Protein AF-A0A957RNJ5-F1 (afdb_monomer)

Secondary structure (DSSP, 8-state):
------------SS-PPPPP--THIIIIIGGG--SHHHHHHHHHHHHHHHH--SS-----HHHHHH---

Mean predicted aligned error: 6.77 Å

Sequence (69 aa):
MPMQPAGFVGFPDAKMKPVKIPDFFFTDLLPQIDDLAELKLTLHCFWLLNEQDGQLKYLRGAELRADEI

Foldseek 3Di:
DDDDDPPCPDDDPDDDDDQDDDPCCVVPVVVVDPDPVVVVVVVVLSVQQSVDDDDDGDDDPVVVVVDPD

pLDDT: mean 88.41, std 11.45, range [49.12, 97.94]

Structure (mmCIF, N/CA/C/O backbone):
data_AF-A0A957RNJ5-F1
#
_entry.id   AF-A0A957RN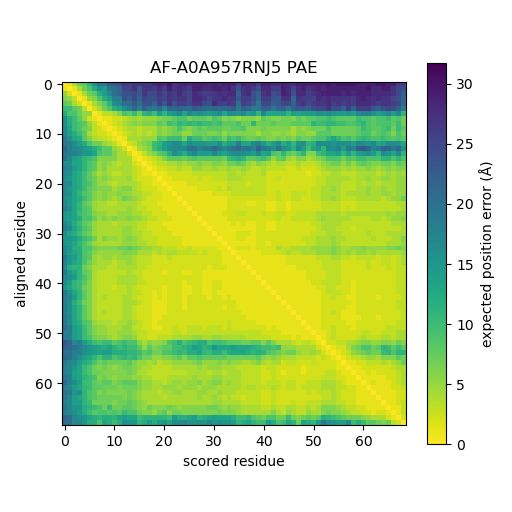J5-F1
#
loop_
_atom_site.group_PDB
_atom_site.id
_atom_site.type_symbol
_atom_site.label_atom_id
_atom_site.label_alt_id
_atom_site.label_comp_id
_atom_site.label_asym_id
_atom_site.label_entity_id
_atom_site.label_seq_id
_atom_site.pdbx_PDB_ins_code
_atom_site.Cartn_x
_atom_site.Cartn_y
_atom_site.Cartn_z
_atom_site.occupancy
_atom_site.B_iso_or_equiv
_atom_site.auth_seq_id
_atom_site.auth_comp_id
_atom_site.auth_asym_id
_atom_site.auth_atom_id
_atom_site.pdbx_PDB_model_num
ATOM 1 N N . MET A 1 1 ? -6.914 -9.898 -39.209 1.00 49.12 1 MET A N 1
ATOM 2 C CA . MET A 1 1 ? -6.239 -8.776 -38.522 1.00 49.12 1 MET A CA 1
ATOM 3 C C . MET A 1 1 ? -6.287 -9.084 -37.033 1.00 49.12 1 MET A C 1
ATOM 5 O O . MET A 1 1 ? -7.392 -9.337 -36.566 1.00 49.12 1 MET A O 1
ATOM 9 N N . PRO A 1 2 ? -5.163 -9.201 -36.308 1.00 53.31 2 PRO A N 1
ATOM 10 C CA . PRO A 1 2 ? -5.219 -9.509 -34.881 1.00 53.31 2 PRO A CA 1
ATOM 11 C C . PRO A 1 2 ? -5.721 -8.286 -34.095 1.00 53.31 2 PRO A C 1
ATOM 13 O O . PRO A 1 2 ? -5.211 -7.182 -34.279 1.00 53.31 2 PRO A O 1
ATOM 16 N N . MET A 1 3 ? -6.734 -8.487 -33.245 1.00 57.22 3 MET A N 1
ATOM 17 C CA . MET A 1 3 ? -7.163 -7.521 -32.228 1.00 57.22 3 MET A CA 1
ATOM 18 C C . MET A 1 3 ? -6.011 -7.326 -31.239 1.00 57.22 3 MET A C 1
ATOM 20 O O . MET A 1 3 ? -5.638 -8.261 -30.532 1.00 57.22 3 MET A O 1
ATOM 24 N N . GLN A 1 4 ? -5.424 -6.131 -31.207 1.00 61.22 4 GLN A N 1
ATOM 25 C CA . GLN A 1 4 ? -4.532 -5.733 -30.121 1.00 61.22 4 GLN A CA 1
ATOM 26 C C . GLN A 1 4 ? -5.350 -5.672 -28.821 1.00 61.22 4 GLN A C 1
ATOM 28 O O . GLN A 1 4 ? -6.474 -5.160 -28.855 1.00 61.22 4 GLN A O 1
ATOM 33 N N . PRO A 1 5 ? -4.832 -6.164 -27.680 1.00 58.62 5 PRO A N 1
ATOM 34 C CA . PRO A 1 5 ? -5.439 -5.842 -26.398 1.00 58.62 5 PRO A CA 1
ATOM 35 C C . PRO A 1 5 ? -5.393 -4.319 -26.257 1.00 58.62 5 PRO A C 1
ATOM 37 O O . PRO A 1 5 ? -4.359 -3.707 -26.529 1.00 58.62 5 PRO A O 1
ATOM 40 N N . ALA A 1 6 ? -6.520 -3.701 -25.908 1.00 71.94 6 ALA A N 1
ATOM 41 C CA . ALA A 1 6 ? -6.566 -2.270 -25.650 1.00 71.94 6 ALA A CA 1
ATOM 42 C C . ALA A 1 6 ? -5.481 -1.938 -24.613 1.00 71.94 6 ALA A C 1
ATOM 44 O O . ALA A 1 6 ? -5.522 -2.434 -23.488 1.00 71.94 6 ALA A O 1
ATOM 45 N N . GLY A 1 7 ? -4.460 -1.183 -25.025 1.00 79.31 7 GLY A N 1
ATOM 46 C CA . GLY A 1 7 ? -3.392 -0.755 -24.127 1.00 79.31 7 GLY A CA 1
ATOM 47 C C . GLY A 1 7 ? -3.961 0.086 -22.986 1.00 79.31 7 GLY A C 1
ATOM 48 O O . GLY A 1 7 ? -5.0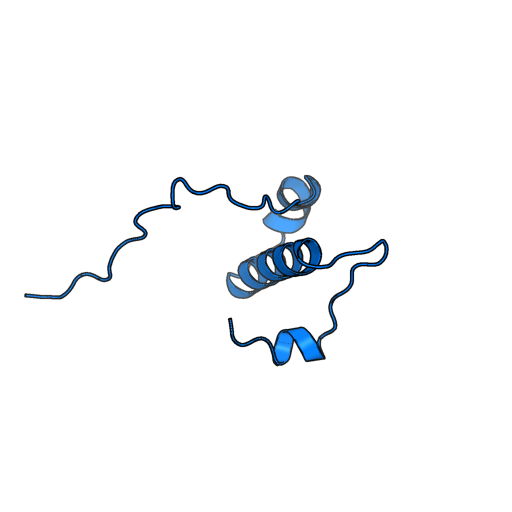50 0.648 -23.103 1.00 79.31 7 GLY A O 1
ATOM 49 N N . PHE A 1 8 ? -3.229 0.185 -21.878 1.00 85.44 8 PHE A N 1
ATOM 50 C CA . PHE A 1 8 ? -3.603 1.094 -20.799 1.00 85.44 8 PHE A CA 1
ATOM 51 C C . PHE A 1 8 ? -3.643 2.532 -21.337 1.00 85.44 8 PHE A C 1
ATOM 53 O O . PHE A 1 8 ? -2.609 3.110 -21.664 1.00 85.44 8 PHE A O 1
ATOM 60 N N . VAL A 1 9 ? -4.847 3.093 -21.458 1.00 86.19 9 VAL A N 1
ATOM 61 C CA . VAL A 1 9 ? -5.088 4.429 -22.036 1.00 86.19 9 VAL A CA 1
ATOM 62 C C . VAL A 1 9 ? -4.835 5.569 -21.045 1.00 86.19 9 VAL A C 1
ATOM 64 O O . VAL A 1 9 ? -5.012 6.734 -21.390 1.00 86.19 9 VAL A O 1
ATOM 67 N N . GLY A 1 10 ? -4.41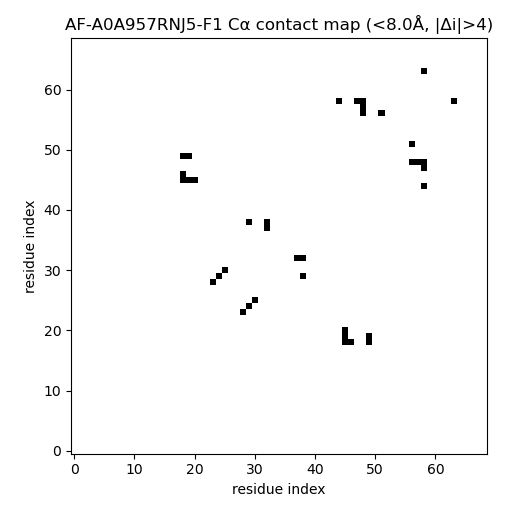0 5.241 -19.824 1.00 85.19 10 GLY A N 1
ATOM 68 C CA . GLY A 1 10 ? -4.218 6.193 -18.741 1.00 85.19 10 GLY A CA 1
ATOM 69 C C . GLY A 1 10 ? -5.391 6.237 -17.767 1.00 85.19 10 GLY A C 1
ATOM 70 O O . GLY A 1 10 ? -6.308 5.415 -17.791 1.00 85.19 10 GLY A O 1
ATOM 71 N N . PHE A 1 11 ? -5.318 7.217 -16.877 1.00 84.94 11 PHE A N 1
ATOM 72 C CA . PHE A 1 11 ? -6.293 7.476 -15.829 1.00 84.94 11 PHE A CA 1
ATOM 73 C C . PHE A 1 11 ? -7.253 8.596 -16.263 1.00 84.94 11 PHE A C 1
ATOM 75 O O . PHE A 1 11 ? -6.805 9.542 -16.910 1.00 84.94 11 PHE A O 1
ATOM 82 N N . PRO A 1 12 ? -8.557 8.525 -15.936 1.00 83.94 12 PRO A N 1
ATOM 83 C CA . PRO A 1 12 ? -9.494 9.603 -16.250 1.00 83.94 12 PRO A CA 1
ATOM 84 C C . PRO A 1 12 ? -9.120 10.912 -15.536 1.00 83.94 12 PRO A C 1
ATOM 86 O O . PRO A 1 12 ? -8.728 10.884 -14.374 1.00 83.94 12 PRO A O 1
ATOM 89 N N . ASP A 1 13 ? -9.374 12.058 -16.180 1.00 75.50 13 ASP A N 1
ATOM 90 C CA . ASP A 1 13 ? -9.242 13.428 -15.627 1.00 75.50 13 ASP A CA 1
ATOM 91 C C . ASP A 1 13 ? -10.190 13.726 -14.433 1.00 75.50 13 ASP A C 1
ATOM 93 O O . ASP A 1 13 ? -10.329 14.858 -13.966 1.00 75.50 13 ASP A O 1
ATOM 97 N N . ALA A 1 14 ? -10.891 12.708 -13.928 1.00 79.31 14 ALA A N 1
ATOM 98 C CA . ALA A 1 14 ? -11.790 12.816 -12.791 1.00 79.31 14 ALA A CA 1
ATOM 99 C C . ALA A 1 14 ? -11.014 13.000 -11.475 1.00 79.31 14 ALA A C 1
ATOM 101 O O . ALA A 1 14 ? -9.884 12.541 -11.319 1.00 79.31 14 ALA A O 1
ATOM 102 N N . LYS A 1 15 ? -11.657 13.622 -10.476 1.00 76.88 15 LYS A N 1
ATOM 103 C CA . LYS A 1 15 ? -11.108 13.720 -9.114 1.00 76.88 15 LYS A CA 1
ATOM 104 C C . LYS A 1 15 ? -10.932 12.321 -8.519 1.00 76.88 15 LYS A C 1
ATOM 106 O O . LYS A 1 15 ? -11.892 11.729 -8.032 1.00 76.88 15 LYS A O 1
ATOM 111 N N . MET A 1 16 ? -9.706 11.810 -8.549 1.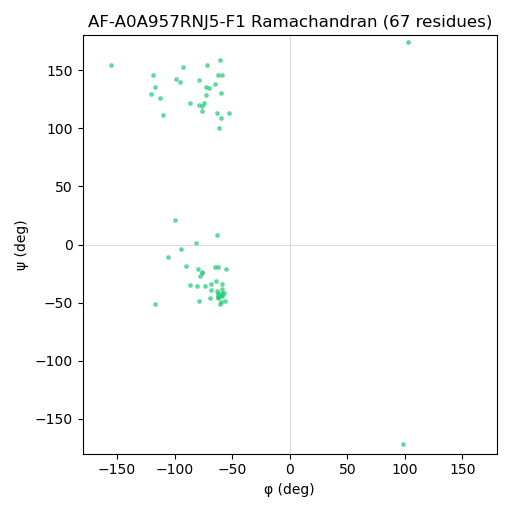00 82.12 16 MET A N 1
ATOM 112 C CA . MET A 1 16 ? -9.348 10.540 -7.926 1.00 82.12 16 MET A CA 1
ATOM 113 C C . MET A 1 16 ? -9.174 10.695 -6.421 1.00 82.12 16 MET A C 1
ATOM 115 O O . MET A 1 16 ? -8.620 11.688 -5.944 1.00 82.12 16 MET A O 1
ATOM 119 N N . LYS A 1 17 ? -9.619 9.686 -5.670 1.00 85.94 17 LYS A N 1
ATOM 120 C CA . LYS A 1 17 ? -9.330 9.585 -4.241 1.00 85.94 17 LYS A CA 1
ATOM 121 C C . LYS A 1 17 ? -7.876 9.117 -4.079 1.00 85.94 17 LYS A C 1
ATOM 123 O O . LYS A 1 17 ? -7.544 8.036 -4.563 1.00 85.94 17 LYS A O 1
ATOM 128 N N . PRO A 1 18 ? -6.995 9.907 -3.442 1.00 88.88 18 PRO A N 1
ATOM 129 C CA . PRO A 1 18 ? -5.612 9.500 -3.251 1.00 88.88 18 PRO A CA 1
ATOM 130 C C . PRO A 1 18 ? -5.533 8.357 -2.236 1.00 88.88 18 PRO A C 1
ATOM 132 O O . PRO A 1 18 ? -6.131 8.429 -1.161 1.00 88.88 18 PRO A O 1
ATOM 135 N N . VAL A 1 19 ? -4.747 7.332 -2.559 1.00 92.50 19 VAL A N 1
ATOM 136 C CA . VAL A 1 19 ? -4.373 6.279 -1.611 1.00 92.50 19 VAL A CA 1
ATOM 137 C C . VAL A 1 19 ? -3.141 6.749 -0.851 1.00 92.50 19 VAL A C 1
ATOM 139 O O . VAL A 1 19 ? -2.112 7.061 -1.449 1.00 92.50 19 VAL A O 1
ATOM 142 N N . LYS A 1 20 ? -3.236 6.816 0.476 1.00 91.75 20 LYS A N 1
ATOM 143 C CA . LYS A 1 20 ? -2.088 7.120 1.329 1.00 91.75 20 LYS A CA 1
ATOM 144 C C . LYS A 1 20 ? -1.249 5.860 1.488 1.00 91.75 20 LYS A C 1
ATOM 146 O O . LYS A 1 20 ? -1.745 4.862 2.010 1.00 91.75 20 LYS A O 1
ATOM 151 N N . ILE A 1 21 ? 0.007 5.941 1.067 1.00 94.88 21 ILE A N 1
ATOM 152 C CA . ILE A 1 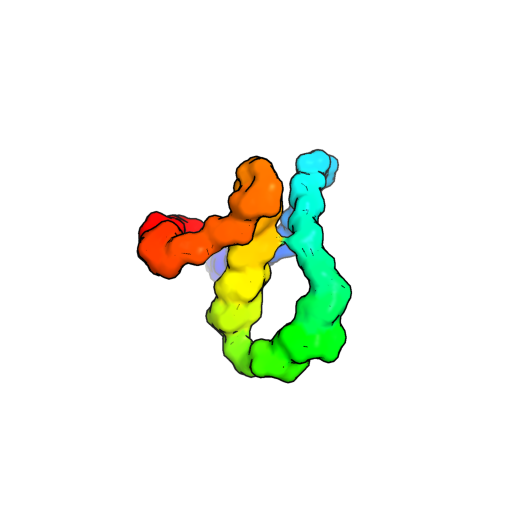21 ? 1.008 4.884 1.202 1.00 94.88 21 ILE A CA 1
ATOM 153 C C . ILE A 1 21 ? 2.168 5.460 2.030 1.00 94.88 21 ILE A C 1
ATOM 155 O O . ILE A 1 21 ? 2.621 6.563 1.711 1.00 94.88 21 ILE A O 1
ATOM 159 N N . PRO A 1 22 ? 2.626 4.780 3.099 1.00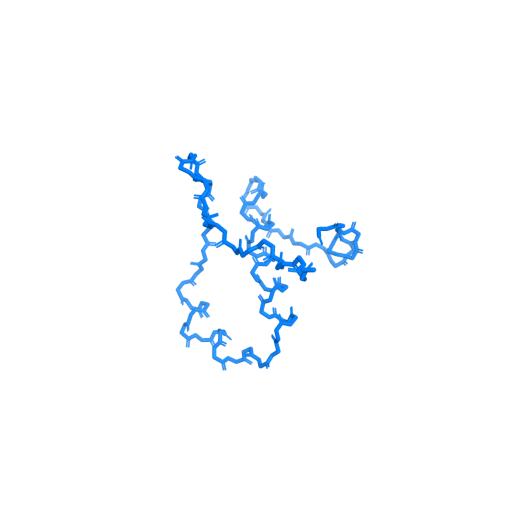 93.88 22 PRO A N 1
ATOM 160 C CA . PRO A 1 22 ? 3.801 5.206 3.858 1.00 93.88 22 PRO A CA 1
ATOM 161 C C . PRO A 1 22 ? 5.049 5.276 2.973 1.00 93.88 22 PRO A C 1
ATOM 163 O O . PRO A 1 22 ? 5.232 4.440 2.096 1.00 93.88 22 PRO A O 1
ATOM 166 N N . ASP A 1 23 ? 5.943 6.222 3.232 1.00 96.75 23 ASP A N 1
ATOM 167 C CA . ASP A 1 23 ? 7.231 6.346 2.537 1.00 96.75 23 ASP A CA 1
ATOM 168 C C . ASP A 1 23 ? 8.101 5.087 2.686 1.00 96.75 23 ASP A C 1
ATOM 170 O O . ASP A 1 23 ? 8.6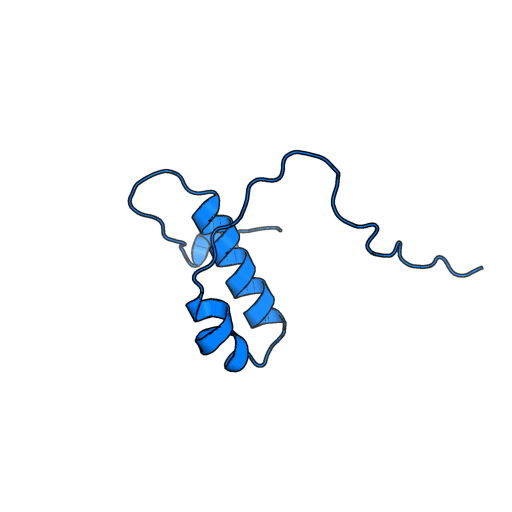70 4.618 1.699 1.00 96.75 23 ASP A O 1
ATOM 174 N N . PHE A 1 24 ? 8.074 4.464 3.869 1.00 97.12 24 PHE A N 1
ATOM 175 C CA . PHE 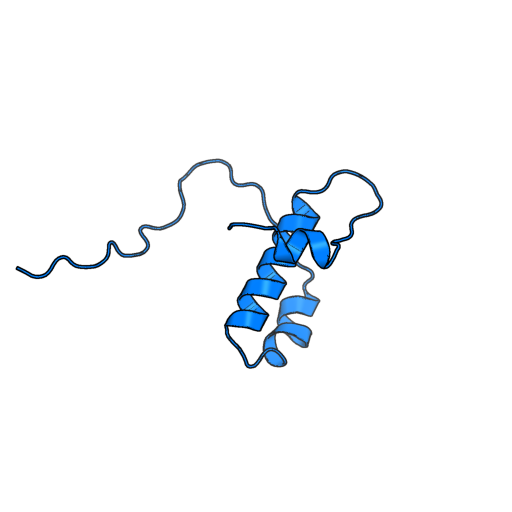A 1 24 ? 8.711 3.172 4.152 1.00 97.12 24 PHE A CA 1
ATOM 176 C C . PHE A 1 24 ? 8.270 2.032 3.220 1.00 97.12 24 PHE A C 1
ATOM 178 O O . PHE A 1 24 ? 8.994 1.047 3.068 1.00 97.12 24 PHE A O 1
ATOM 185 N N . PHE A 1 25 ? 7.110 2.141 2.555 1.00 96.81 25 PHE A N 1
ATOM 186 C CA . PHE A 1 25 ? 6.757 1.182 1.509 1.00 96.81 25 PHE A CA 1
ATOM 187 C C . PHE A 1 25 ? 7.803 1.182 0.395 1.00 96.81 25 PHE A C 1
ATOM 189 O O . PHE A 1 25 ? 8.209 0.118 -0.043 1.00 96.81 25 PHE A O 1
ATOM 196 N N . PHE A 1 26 ? 8.257 2.352 -0.051 1.00 96.81 26 PHE A N 1
ATOM 197 C CA . PHE A 1 26 ? 9.158 2.465 -1.196 1.00 96.81 26 PHE A CA 1
ATOM 198 C C . PHE A 1 26 ? 10.614 2.175 -0.833 1.00 96.81 26 PHE A C 1
ATOM 200 O O . PHE A 1 26 ? 11.341 1.621 -1.655 1.00 96.81 26 PHE A O 1
ATOM 207 N N . THR A 1 27 ? 11.045 2.562 0.369 1.00 97.81 27 THR A N 1
ATOM 208 C CA . THR A 1 27 ? 12.443 2.428 0.802 1.00 97.81 27 THR A CA 1
ATOM 209 C C . THR A 1 27 ? 12.755 1.067 1.409 1.00 97.81 27 THR A C 1
ATOM 211 O O . THR A 1 27 ? 13.856 0.564 1.200 1.00 97.81 27 THR A O 1
ATOM 214 N N . ASP A 1 28 ? 11.800 0.458 2.118 1.00 97.44 28 ASP A N 1
ATOM 215 C CA . ASP A 1 28 ? 12.058 -0.733 2.931 1.00 97.44 28 ASP A CA 1
ATOM 216 C C . ASP A 1 28 ? 11.276 -1.948 2.439 1.00 97.44 28 ASP A C 1
ATOM 218 O O . ASP A 1 28 ? 11.870 -3.003 2.224 1.00 97.44 28 ASP A O 1
ATOM 222 N N . LEU A 1 29 ? 9.957 -1.826 2.247 1.00 96.88 29 LEU A N 1
ATOM 223 C CA . LEU A 1 29 ? 9.114 -2.983 1.921 1.00 96.88 29 LEU A CA 1
ATOM 224 C C . LEU A 1 29 ? 9.216 -3.392 0.445 1.00 96.88 29 LEU A C 1
ATOM 226 O O . LEU A 1 29 ? 9.425 -4.561 0.148 1.00 96.88 29 LEU A O 1
ATOM 230 N N . LEU A 1 30 ? 9.103 -2.442 -0.484 1.00 97.62 30 LEU A N 1
ATOM 231 C CA . LEU A 1 30 ? 9.103 -2.696 -1.925 1.00 97.62 30 LEU A CA 1
ATOM 232 C C . LEU A 1 30 ? 10.365 -3.434 -2.410 1.00 97.62 30 LEU A C 1
ATOM 234 O O . LEU A 1 30 ? 10.203 -4.364 -3.193 1.00 97.62 30 LEU A O 1
ATOM 238 N N . PRO A 1 31 ? 11.594 -3.116 -1.951 1.00 97.75 31 PRO A N 1
ATOM 239 C CA . PRO A 1 31 ? 12.789 -3.873 -2.334 1.00 97.75 31 PRO A CA 1
ATOM 240 C C . PRO A 1 31 ? 12.811 -5.332 -1.856 1.00 97.75 31 PRO A C 1
ATOM 242 O O . PRO A 1 31 ? 13.603 -6.116 -2.373 1.00 97.75 31 PRO A O 1
ATOM 245 N N . GLN A 1 32 ? 12.000 -5.683 -0.854 1.00 97.94 32 GLN A N 1
ATOM 246 C CA . GLN A 1 32 ? 11.899 -7.047 -0.325 1.00 97.94 32 GLN A CA 1
ATOM 247 C C . GLN A 1 32 ? 10.836 -7.883 -1.046 1.00 97.94 32 GLN A C 1
ATOM 249 O O . GLN A 1 32 ? 10.877 -9.104 -0.942 1.00 97.94 32 GLN A O 1
ATOM 254 N N . ILE A 1 33 ? 9.900 -7.245 -1.758 1.00 97.81 33 ILE A N 1
ATOM 255 C CA . ILE A 1 33 ? 8.862 -7.933 -2.529 1.00 97.81 33 ILE A CA 1
ATOM 256 C C . ILE A 1 33 ? 9.488 -8.478 -3.816 1.00 97.81 33 ILE A C 1
ATOM 258 O O . ILE A 1 33 ? 9.913 -7.707 -4.680 1.00 97.81 33 ILE A O 1
ATOM 262 N N . ASP A 1 34 ? 9.526 -9.800 -3.956 1.00 97.00 34 ASP A N 1
ATOM 263 C CA . ASP A 1 34 ? 10.147 -10.501 -5.085 1.00 97.00 34 ASP A CA 1
ATOM 264 C C . ASP A 1 34 ? 9.133 -11.103 -6.073 1.00 97.00 34 ASP A C 1
ATOM 266 O O . ASP A 1 34 ? 9.509 -11.476 -7.188 1.00 97.00 34 ASP A O 1
ATOM 270 N N . ASP A 1 35 ? 7.847 -11.127 -5.711 1.00 97.44 35 ASP A N 1
ATOM 271 C CA . ASP A 1 35 ? 6.766 -11.644 -6.545 1.00 97.44 35 ASP A CA 1
ATOM 272 C C . ASP A 1 35 ? 5.694 -10.596 -6.894 1.00 97.44 35 ASP A C 1
ATOM 274 O O . ASP A 1 35 ? 5.320 -9.705 -6.122 1.00 97.44 35 ASP A O 1
ATOM 278 N N . LEU A 1 36 ? 5.147 -10.721 -8.105 1.00 96.94 36 LEU A N 1
ATOM 279 C CA . LEU A 1 36 ? 4.136 -9.798 -8.611 1.00 96.94 36 LEU A CA 1
ATOM 280 C C . LEU A 1 36 ? 2.798 -9.925 -7.867 1.00 96.94 36 LEU A C 1
ATOM 282 O O . LEU A 1 36 ? 2.082 -8.927 -7.739 1.00 96.94 36 LEU A O 1
ATOM 286 N N . ALA A 1 37 ? 2.420 -11.124 -7.418 1.00 95.44 37 ALA A N 1
ATOM 287 C CA . ALA A 1 37 ? 1.192 -11.318 -6.659 1.00 95.44 37 ALA A CA 1
ATOM 288 C C . ALA A 1 37 ? 1.303 -10.664 -5.278 1.00 95.44 37 ALA A C 1
ATOM 290 O O . ALA A 1 37 ? 0.352 -10.006 -4.854 1.00 95.44 37 ALA A O 1
ATOM 291 N N . GLU A 1 38 ? 2.468 -10.756 -4.632 1.00 96.75 38 GLU A N 1
ATOM 292 C CA . GLU A 1 38 ? 2.744 -10.047 -3.380 1.00 96.75 38 GLU A CA 1
ATOM 293 C C . GLU A 1 38 ? 2.615 -8.533 -3.551 1.00 96.75 38 GLU A C 1
ATOM 295 O O . GLU A 1 38 ? 1.855 -7.898 -2.820 1.00 96.75 38 GLU A O 1
ATOM 300 N N . LEU A 1 39 ? 3.250 -7.958 -4.580 1.00 97.62 39 LEU A N 1
ATOM 301 C CA . LEU A 1 39 ? 3.162 -6.521 -4.853 1.00 97.62 39 LEU A CA 1
ATOM 302 C C . LEU A 1 39 ? 1.712 -6.057 -5.032 1.00 97.62 39 LEU A C 1
ATOM 304 O O . LEU A 1 39 ? 1.284 -5.067 -4.431 1.00 97.62 39 LEU A O 1
ATOM 308 N N . LYS A 1 40 ? 0.943 -6.772 -5.859 1.00 96.00 40 LYS A N 1
ATOM 309 C CA . LYS A 1 40 ? -0.466 -6.447 -6.114 1.00 96.00 40 LYS A CA 1
ATOM 310 C C . LYS A 1 40 ? -1.298 -6.554 -4.842 1.00 96.00 40 LYS A C 1
ATOM 312 O O . LYS A 1 40 ? -2.073 -5.644 -4.563 1.00 96.00 40 LYS A O 1
ATOM 317 N N . LEU A 1 41 ? -1.112 -7.619 -4.062 1.00 95.62 41 LEU A N 1
ATOM 318 C CA . LEU A 1 41 ? -1.826 -7.825 -2.806 1.00 95.62 41 LEU A CA 1
ATOM 319 C C . LEU A 1 41 ? -1.505 -6.724 -1.787 1.00 95.62 41 LEU A C 1
ATOM 321 O O . LEU A 1 41 ? -2.413 -6.199 -1.149 1.00 95.62 41 LEU A O 1
ATOM 325 N N . THR A 1 42 ? -0.239 -6.330 -1.645 1.00 96.12 42 THR A N 1
ATOM 326 C CA . THR A 1 42 ? 0.161 -5.248 -0.734 1.00 96.12 42 THR A CA 1
ATOM 327 C C . THR A 1 42 ? -0.475 -3.914 -1.130 1.00 96.12 42 THR A C 1
ATOM 329 O O . THR A 1 42 ? -1.034 -3.223 -0.275 1.00 96.12 42 THR A O 1
ATOM 332 N N . LEU A 1 43 ? -0.446 -3.560 -2.419 1.00 96.06 43 LEU A N 1
ATOM 333 C CA . LEU A 1 43 ? -1.093 -2.343 -2.923 1.00 96.06 43 LEU A CA 1
ATOM 334 C C . LEU A 1 43 ? -2.612 -2.384 -2.730 1.00 96.06 43 LEU A C 1
ATOM 336 O O . LEU A 1 43 ? -3.208 -1.383 -2.326 1.00 96.06 43 LEU A O 1
ATOM 340 N N . HIS A 1 44 ? -3.223 -3.548 -2.954 1.00 95.38 44 HIS A N 1
ATOM 341 C CA . HIS A 1 44 ? -4.648 -3.759 -2.728 1.00 95.38 44 HIS A CA 1
ATOM 342 C C . HIS A 1 44 ? -5.031 -3.549 -1.262 1.00 95.38 44 HIS A C 1
ATOM 344 O O . HIS A 1 44 ? -5.970 -2.819 -0.949 1.00 95.38 44 HIS A O 1
ATOM 350 N N . CYS A 1 45 ? -4.235 -4.091 -0.340 1.00 95.12 45 CYS A N 1
ATOM 351 C CA . CYS A 1 45 ? -4.418 -3.871 1.090 1.00 95.12 45 CYS A CA 1
ATOM 352 C C . CYS A 1 45 ? -4.351 -2.379 1.458 1.00 95.12 45 CYS A C 1
ATOM 354 O O . CYS A 1 45 ? -5.189 -1.903 2.226 1.00 95.12 45 CYS A O 1
ATOM 356 N N . PHE A 1 46 ? -3.405 -1.610 0.904 1.00 95.50 46 PHE A N 1
ATOM 357 C CA . PHE A 1 46 ? -3.369 -0.161 1.137 1.00 95.50 46 PHE A CA 1
ATOM 358 C C . PHE A 1 46 ? -4.620 0.537 0.616 1.00 95.50 46 PHE A C 1
ATOM 360 O O . PHE A 1 46 ? -5.155 1.413 1.300 1.00 95.50 46 PHE A O 1
ATOM 367 N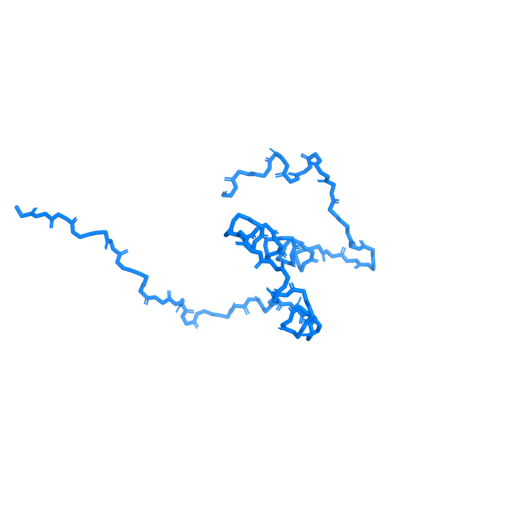 N . TRP A 1 47 ? -5.098 0.153 -0.566 1.00 94.38 47 TRP A N 1
ATOM 368 C CA . TRP A 1 47 ? -6.324 0.702 -1.130 1.00 94.38 47 TRP A CA 1
ATOM 369 C C . TRP A 1 47 ? -7.534 0.416 -0.227 1.00 94.38 47 TRP A C 1
ATOM 371 O O . TRP A 1 47 ? -8.188 1.362 0.212 1.00 94.38 47 TRP A O 1
ATOM 381 N N . LEU A 1 48 ? -7.751 -0.840 0.180 1.00 94.44 48 LEU A N 1
ATOM 382 C CA . LEU A 1 48 ? -8.850 -1.224 1.076 1.00 94.44 48 LEU A CA 1
ATOM 383 C C . LEU A 1 48 ? -8.799 -0.489 2.425 1.00 94.44 48 LEU A C 1
ATOM 385 O O . LEU A 1 48 ? -9.816 -0.000 2.914 1.00 94.44 48 LEU A O 1
ATOM 389 N N . LEU A 1 49 ? -7.612 -0.334 3.021 1.00 94.31 49 LEU A N 1
ATOM 390 C CA . LEU A 1 49 ? -7.449 0.436 4.261 1.00 94.31 49 LEU A CA 1
ATOM 391 C C . LEU A 1 49 ? -7.784 1.926 4.074 1.00 94.31 49 LEU A C 1
ATOM 393 O O . LEU A 1 49 ? -8.249 2.583 5.011 1.00 94.31 49 LEU A O 1
ATOM 397 N N . ASN A 1 50 ? -7.555 2.491 2.887 1.00 93.19 50 ASN A N 1
ATOM 398 C CA . ASN A 1 50 ? -7.932 3.870 2.566 1.00 93.19 50 ASN A CA 1
ATOM 399 C C . ASN A 1 50 ? -9.440 4.025 2.295 1.00 93.19 50 ASN A C 1
ATOM 401 O O . ASN A 1 50 ? -9.975 5.120 2.501 1.00 93.19 50 ASN A O 1
ATOM 405 N N . GLU A 1 51 ? -10.130 2.951 1.908 1.00 92.25 51 GLU A N 1
ATOM 406 C CA . GLU A 1 51 ? -11.593 2.919 1.787 1.00 92.25 51 GLU A CA 1
ATOM 407 C C . GLU A 1 51 ? -12.313 2.818 3.133 1.00 92.25 51 GLU A C 1
ATOM 409 O O . GLU A 1 51 ? -13.439 3.286 3.250 1.00 92.25 51 GLU A O 1
ATOM 414 N N . GLN A 1 52 ? -11.660 2.293 4.171 1.00 92.69 52 GLN A N 1
ATOM 415 C CA . GLN A 1 52 ? -12.251 2.238 5.507 1.00 92.69 52 GLN A CA 1
ATOM 416 C C . GLN A 1 52 ? -12.320 3.613 6.185 1.00 92.69 52 GLN A C 1
ATOM 418 O O . GLN A 1 52 ? -11.335 4.363 6.234 1.00 92.69 52 GLN A O 1
ATOM 423 N N . ASP A 1 53 ? -13.466 3.894 6.801 1.00 85.81 53 ASP A N 1
ATOM 424 C CA . ASP A 1 53 ? -13.679 5.029 7.696 1.00 85.81 53 ASP A CA 1
ATOM 425 C C . ASP A 1 53 ? -13.425 4.648 9.163 1.00 85.81 53 ASP A C 1
ATOM 427 O O . ASP A 1 53 ? -13.592 3.502 9.576 1.00 85.81 53 ASP A O 1
ATOM 431 N N . GLY A 1 54 ? -13.042 5.634 9.977 1.00 84.31 54 GLY A N 1
ATOM 432 C CA . GLY A 1 54 ? -12.816 5.457 11.414 1.00 84.31 54 GLY A CA 1
ATOM 433 C C . GLY A 1 54 ? -11.345 5.361 11.829 1.00 84.31 54 GLY A C 1
ATOM 434 O O . GLY A 1 54 ? -10.425 5.386 11.011 1.00 84.31 54 GLY A O 1
ATOM 435 N N . GLN A 1 55 ? -11.126 5.323 13.147 1.00 80.00 55 GLN A N 1
ATOM 436 C CA . GLN A 1 55 ? -9.788 5.381 13.753 1.00 80.00 55 GLN A CA 1
ATOM 437 C C . GLN A 1 55 ? -9.031 4.048 13.687 1.00 80.00 55 GLN A C 1
ATOM 439 O O . GLN A 1 55 ? -7.803 4.044 13.678 1.00 80.00 55 GLN A O 1
ATOM 444 N N . LEU A 1 56 ? -9.749 2.924 13.643 1.00 88.31 56 LEU A N 1
ATOM 445 C CA . LEU A 1 56 ? -9.180 1.580 13.599 1.00 88.31 56 LEU A CA 1
ATOM 446 C C . LEU A 1 56 ? -9.438 0.975 12.224 1.00 88.31 56 LEU A C 1
ATOM 448 O O . LEU A 1 56 ? -10.578 0.668 11.890 1.00 88.31 56 LEU A O 1
ATOM 452 N N . LYS A 1 57 ? -8.368 0.801 11.450 1.00 91.56 57 LYS A N 1
ATOM 453 C CA . LYS A 1 57 ? -8.401 0.235 10.100 1.00 91.56 57 LYS A CA 1
ATOM 454 C C . LYS A 1 57 ? -7.699 -1.113 10.108 1.00 91.56 57 LYS A C 1
ATOM 456 O O . LYS A 1 57 ? -6.565 -1.205 10.575 1.00 91.56 57 LYS A O 1
ATOM 461 N N . TYR A 1 58 ? -8.371 -2.151 9.631 1.00 93.44 58 TYR A N 1
ATOM 462 C CA . TYR A 1 58 ? -7.834 -3.509 9.592 1.00 93.44 58 TYR A CA 1
ATOM 463 C C . TYR A 1 58 ? -8.513 -4.329 8.498 1.00 93.44 58 TYR A C 1
ATOM 465 O O . TYR A 1 58 ? -9.660 -4.082 8.140 1.00 93.44 58 TYR A O 1
ATOM 473 N N . LEU A 1 59 ? -7.813 -5.340 7.993 1.00 93.94 59 LEU A N 1
ATOM 474 C CA . LEU A 1 59 ? -8.331 -6.266 6.989 1.00 93.94 59 LEU A CA 1
ATOM 475 C C . LEU A 1 59 ? -8.370 -7.669 7.578 1.00 93.94 59 LEU A C 1
ATOM 477 O O . LEU A 1 59 ? -7.407 -8.105 8.213 1.00 93.94 59 LEU A O 1
ATOM 481 N N . ARG A 1 60 ? -9.466 -8.398 7.364 1.00 94.19 60 ARG A N 1
ATOM 482 C CA . ARG A 1 60 ? -9.539 -9.811 7.741 1.00 94.19 60 ARG A CA 1
ATOM 483 C C . ARG A 1 60 ? -9.194 -10.678 6.543 1.00 94.19 60 ARG A C 1
ATOM 485 O O . ARG A 1 60 ? -9.687 -10.467 5.441 1.00 94.19 60 ARG A O 1
ATOM 492 N N . GLY A 1 61 ? -8.435 -11.748 6.774 1.00 93.31 61 GLY A N 1
ATOM 493 C CA . GLY A 1 61 ? -8.092 -12.696 5.709 1.00 93.31 61 GLY A CA 1
ATOM 494 C C . GLY A 1 61 ? -9.302 -13.409 5.090 1.00 93.31 61 GLY A C 1
ATOM 495 O O . GLY A 1 61 ? -9.186 -13.960 4.002 1.00 93.31 61 GLY A O 1
ATOM 496 N N . ALA A 1 62 ? -10.451 -13.443 5.773 1.00 94.06 62 ALA A N 1
ATOM 497 C CA . ALA A 1 62 ? -11.704 -13.928 5.192 1.00 94.06 62 ALA A CA 1
ATOM 498 C C . ALA A 1 62 ? -12.305 -12.928 4.190 1.00 94.06 62 ALA A C 1
ATOM 500 O O . ALA A 1 62 ? -12.839 -13.357 3.178 1.00 94.06 62 ALA A O 1
ATOM 501 N N . GLU A 1 63 ? -12.174 -11.623 4.448 1.00 91.12 63 GLU A N 1
ATOM 502 C CA . GLU A 1 63 ? -12.646 -10.567 3.542 1.00 91.12 63 GLU A CA 1
ATOM 503 C C . GLU A 1 63 ? -11.792 -10.539 2.280 1.00 91.12 63 GLU A C 1
ATOM 505 O O . GLU A 1 63 ? -12.338 -10.604 1.191 1.00 91.12 63 GLU A O 1
ATOM 510 N N . LEU A 1 64 ? -10.463 -10.595 2.422 1.00 92.50 64 LEU A N 1
ATOM 511 C CA . LEU A 1 64 ? -9.543 -10.646 1.279 1.00 92.50 64 LEU A CA 1
ATOM 512 C C . LEU A 1 64 ? -9.780 -11.849 0.355 1.00 92.50 64 LEU A C 1
ATOM 514 O O . LEU A 1 64 ? -9.579 -11.749 -0.845 1.00 92.50 64 LEU A O 1
ATOM 518 N N . ARG A 1 65 ? -10.188 -12.999 0.904 1.00 92.31 65 ARG A N 1
ATOM 519 C CA . ARG A 1 65 ? -10.487 -14.205 0.109 1.00 92.31 65 ARG A CA 1
ATOM 520 C C . ARG A 1 65 ? -11.859 -14.177 -0.556 1.00 92.31 65 ARG A C 1
ATOM 522 O O . ARG A 1 65 ? -12.085 -14.959 -1.470 1.00 92.31 65 ARG A O 1
ATOM 529 N N . ALA A 1 66 ? -12.771 -13.360 -0.039 1.00 91.69 66 ALA A N 1
ATOM 530 C CA . ALA A 1 66 ? -14.107 -13.171 -0.591 1.00 91.69 66 ALA A CA 1
ATOM 531 C C . ALA A 1 66 ? -14.180 -11.960 -1.538 1.00 91.69 66 ALA A C 1
ATOM 533 O O . ALA A 1 66 ? -15.236 -11.703 -2.105 1.00 91.69 66 ALA A O 1
ATOM 534 N N . ASP A 1 67 ? -13.086 -11.211 -1.671 1.00 88.31 67 ASP A N 1
ATOM 535 C CA . ASP A 1 67 ? -12.967 -10.049 -2.540 1.00 88.31 67 ASP A CA 1
ATOM 536 C C . ASP A 1 67 ? -12.849 -10.507 -4.006 1.00 88.31 67 ASP A C 1
ATOM 538 O O . ASP A 1 67 ? -11.976 -11.306 -4.343 1.00 88.31 67 ASP A O 1
ATOM 542 N N . GLU A 1 68 ? -13.767 -10.049 -4.862 1.00 77.75 68 GLU A N 1
ATOM 543 C CA . GLU A 1 68 ? -13.900 -10.491 -6.265 1.00 77.75 68 GLU A CA 1
ATOM 544 C C . GLU A 1 68 ? -13.260 -9.522 -7.282 1.00 77.75 68 GLU A C 1
ATOM 546 O O . GLU A 1 68 ? -13.656 -9.507 -8.448 1.00 77.75 68 GLU A O 1
ATOM 551 N N . ILE A 1 69 ? -12.320 -8.677 -6.845 1.00 66.81 69 ILE A N 1
ATOM 552 C CA . ILE A 1 69 ? -11.688 -7.642 -7.686 1.00 66.81 69 ILE A CA 1
ATOM 553 C C . ILE A 1 69 ? -10.822 -8.237 -8.803 1.00 66.81 69 ILE A C 1
ATOM 555 O O . ILE A 1 69 ? -10.047 -9.186 -8.543 1.00 66.81 69 ILE A O 1
#

Solvent-accessible surface area (backbone atoms only — not comparable to full-atom values): 4811 Å² total; per-residue (Å²): 135,86,82,72,78,84,68,91,88,74,79,74,97,61,94,72,83,84,67,76,71,65,70,58,44,70,75,59,50,50,78,68,57,87,48,71,66,57,51,53,50,54,54,48,52,42,44,56,50,60,70,52,76,77,93,75,72,84,82,54,78,69,54,66,72,69,56,86,125

Radius of gyration: 15.67 Å; Cα contacts (8 Å, |Δi|>4): 19; chains: 1; bounding box: 27×28×52 Å